Protein AF-A0A8H3J9H9-F1 (afdb_monomer)

Structure (mmCIF, N/CA/C/O backbone):
data_AF-A0A8H3J9H9-F1
#
_entry.id   AF-A0A8H3J9H9-F1
#
loop_
_atom_site.group_PDB
_atom_site.id
_atom_site.type_symbol
_atom_site.label_atom_id
_atom_site.label_alt_id
_atom_site.label_comp_id
_atom_site.label_asym_id
_atom_site.label_entity_id
_atom_site.label_seq_id
_atom_site.pdbx_PDB_ins_code
_atom_site.Cartn_x
_atom_site.Cartn_y
_atom_site.Cartn_z
_atom_site.occupancy
_atom_site.B_iso_or_equiv
_atom_site.auth_seq_id
_atom_site.auth_comp_id
_atom_site.auth_asym_id
_atom_site.auth_atom_id
_atom_site.pdbx_PDB_model_num
ATOM 1 N N . MET A 1 1 ? 45.305 40.192 -28.364 1.00 42.34 1 MET A N 1
ATOM 2 C CA . MET A 1 1 ? 44.132 39.591 -27.696 1.00 42.34 1 MET A CA 1
ATOM 3 C C . MET A 1 1 ? 42.963 40.552 -27.850 1.00 42.34 1 MET A C 1
ATOM 5 O O . MET A 1 1 ? 42.830 41.465 -27.052 1.00 42.34 1 MET A O 1
ATOM 9 N N . ALA A 1 2 ? 42.189 40.422 -28.924 1.00 35.03 2 ALA A N 1
ATOM 10 C CA . ALA A 1 2 ? 40.955 41.176 -29.116 1.00 35.03 2 ALA A CA 1
ATOM 11 C C . ALA A 1 2 ? 39.970 40.229 -29.798 1.00 35.03 2 ALA A C 1
ATOM 13 O O . ALA A 1 2 ? 40.126 39.889 -30.968 1.00 35.03 2 ALA A O 1
ATOM 14 N N . SER A 1 3 ? 39.040 39.721 -28.999 1.00 48.09 3 SER A N 1
ATOM 15 C CA . SER A 1 3 ? 37.947 38.851 -29.406 1.00 48.09 3 SER A CA 1
ATOM 16 C C . SER A 1 3 ? 37.107 39.565 -30.462 1.00 48.09 3 SER A C 1
ATOM 18 O O . SER A 1 3 ? 36.431 40.548 -30.162 1.00 48.09 3 SER A O 1
ATOM 20 N N . SER A 1 4 ? 37.182 39.109 -31.710 1.00 46.00 4 SER A N 1
ATOM 21 C CA . SER A 1 4 ? 36.340 39.611 -32.792 1.00 46.00 4 SER A CA 1
ATOM 22 C C . SER A 1 4 ? 34.943 39.021 -32.615 1.00 46.00 4 SER A C 1
ATOM 24 O O . SER A 1 4 ? 34.678 37.887 -33.006 1.00 46.00 4 SER A O 1
ATOM 26 N N . THR A 1 5 ? 34.053 39.779 -31.979 1.00 56.12 5 THR A N 1
ATOM 27 C CA . THR A 1 5 ? 32.605 39.556 -32.028 1.00 56.12 5 THR A CA 1
ATOM 28 C C . THR A 1 5 ? 32.154 39.763 -33.473 1.00 56.12 5 THR A C 1
ATOM 30 O O . THR A 1 5 ? 31.795 40.869 -33.870 1.00 56.12 5 THR A O 1
ATOM 33 N N . THR A 1 6 ? 32.228 38.719 -34.297 1.00 56.16 6 THR A N 1
ATOM 34 C CA . THR A 1 6 ? 31.593 38.731 -35.616 1.00 56.16 6 THR A CA 1
ATOM 35 C C . THR A 1 6 ? 30.090 38.691 -35.380 1.00 56.16 6 THR A C 1
ATOM 37 O O . THR A 1 6 ? 29.557 37.686 -34.914 1.00 56.16 6 THR A O 1
ATOM 40 N N . ALA A 1 7 ? 29.417 39.809 -35.654 1.00 56.03 7 ALA A N 1
ATOM 41 C CA . ALA A 1 7 ? 27.969 39.891 -35.753 1.00 56.03 7 ALA A CA 1
ATOM 42 C C . ALA A 1 7 ? 27.516 38.957 -36.882 1.00 56.03 7 ALA A C 1
ATOM 44 O O . ALA A 1 7 ? 27.490 39.336 -38.050 1.00 56.03 7 ALA A O 1
ATOM 45 N N . VAL A 1 8 ? 27.238 37.703 -36.530 1.00 60.84 8 VAL A N 1
ATOM 46 C CA . VAL A 1 8 ? 26.670 36.722 -37.449 1.00 60.84 8 VAL A CA 1
ATOM 47 C C . VAL A 1 8 ? 25.313 37.276 -37.870 1.00 60.84 8 VAL A C 1
ATOM 49 O O . VAL A 1 8 ? 24.428 37.466 -37.034 1.00 60.84 8 VAL A O 1
ATOM 52 N N . THR A 1 9 ? 25.160 37.613 -39.149 1.00 66.38 9 THR A N 1
ATOM 53 C CA . THR A 1 9 ? 23.869 38.006 -39.724 1.00 66.38 9 THR A CA 1
ATOM 54 C C . THR A 1 9 ? 22.853 36.899 -39.394 1.00 66.38 9 THR A C 1
ATOM 56 O O . THR A 1 9 ? 23.225 35.726 -39.493 1.00 66.38 9 THR A O 1
ATOM 59 N N . PRO A 1 10 ? 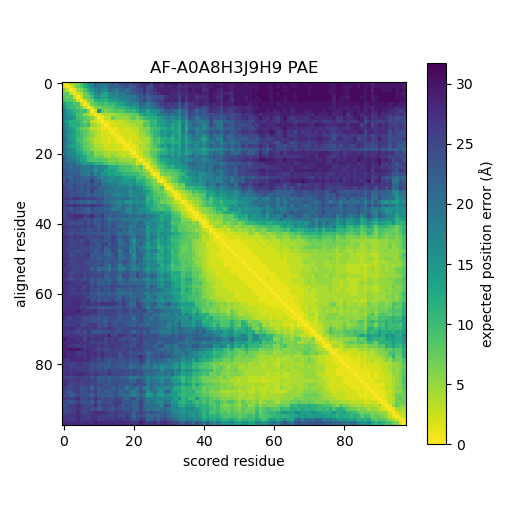21.601 37.203 -38.985 1.00 66.81 10 PRO A N 1
ATOM 60 C CA . PRO A 1 10 ? 20.645 36.176 -38.547 1.00 66.81 10 PRO A CA 1
ATOM 61 C C . PRO A 1 10 ? 20.476 35.050 -39.578 1.00 66.81 10 PRO A C 1
ATOM 63 O O . PRO A 1 10 ? 20.362 33.888 -39.201 1.00 66.81 10 PRO A O 1
ATOM 66 N N . GLU A 1 11 ? 20.588 35.385 -40.863 1.00 71.44 11 GLU A N 1
ATOM 67 C CA . GLU A 1 11 ? 20.562 34.454 -41.994 1.00 71.44 11 GLU A CA 1
ATOM 68 C C . GLU A 1 11 ? 21.700 33.410 -41.967 1.00 71.44 11 GLU A C 1
ATOM 70 O O . GLU A 1 11 ? 21.468 32.220 -42.169 1.00 71.44 11 GLU A O 1
ATOM 75 N N . GLN A 1 12 ? 22.932 33.814 -41.640 1.00 69.88 12 GLN A N 1
ATOM 76 C CA . GLN A 1 12 ? 24.096 32.916 -41.599 1.00 69.88 12 GLN A CA 1
ATOM 77 C C . GLN A 1 12 ? 24.045 31.970 -40.392 1.00 69.88 12 GLN A C 1
ATOM 79 O O . GLN A 1 12 ? 24.438 30.807 -40.490 1.00 69.88 12 GLN A O 1
ATOM 84 N N . ALA A 1 13 ? 23.519 32.450 -39.259 1.00 72.00 13 ALA A N 1
ATOM 85 C CA . ALA A 1 13 ? 23.285 31.617 -38.082 1.00 72.00 13 ALA A CA 1
ATOM 86 C C . ALA A 1 13 ? 22.201 30.559 -38.353 1.00 72.00 13 ALA A C 1
ATOM 88 O O . ALA A 1 13 ? 22.322 29.416 -37.910 1.00 72.00 13 ALA A O 1
ATOM 89 N N . GLN A 1 14 ? 21.169 30.921 -39.120 1.00 74.12 14 GLN A N 1
ATOM 90 C CA . GLN A 1 14 ? 20.087 30.017 -39.513 1.00 74.12 14 GLN A CA 1
ATOM 91 C C . GLN A 1 14 ? 20.571 28.946 -40.497 1.00 74.12 14 GLN A C 1
ATOM 93 O O . GLN A 1 14 ? 20.266 27.773 -40.297 1.00 74.12 14 GLN A O 1
ATOM 98 N N . ALA A 1 15 ? 21.384 29.311 -41.493 1.00 76.38 15 ALA A N 1
ATOM 99 C CA . ALA A 1 15 ? 21.961 28.360 -42.446 1.00 76.38 15 ALA A CA 1
ATOM 100 C C . ALA A 1 15 ? 22.896 27.333 -41.769 1.00 76.38 15 ALA A C 1
ATOM 102 O O . ALA A 1 15 ? 22.874 26.144 -42.099 1.00 76.38 15 ALA A O 1
ATOM 103 N N . ALA A 1 16 ? 23.675 27.761 -40.768 1.00 76.25 16 ALA A N 1
ATOM 104 C CA . ALA A 1 16 ? 24.502 26.856 -39.968 1.00 76.25 16 ALA A CA 1
ATOM 105 C C . ALA A 1 16 ? 23.653 25.910 -39.098 1.00 76.25 16 ALA A C 1
ATOM 107 O O . ALA A 1 16 ? 23.966 24.726 -38.994 1.00 76.25 16 ALA A O 1
ATOM 108 N N . LEU A 1 17 ? 22.551 26.404 -38.518 1.00 76.81 17 LEU A N 1
ATOM 109 C CA . LEU A 1 17 ? 21.603 25.581 -37.762 1.00 76.81 17 LEU A CA 1
ATOM 110 C C . LEU A 1 17 ? 20.923 24.534 -38.646 1.00 76.81 17 LEU A C 1
ATOM 112 O O . LEU A 1 17 ? 20.826 23.380 -38.243 1.00 76.81 17 LEU A O 1
ATOM 116 N N . GLN A 1 18 ? 20.498 24.920 -39.851 1.00 77.31 18 GLN A N 1
ATOM 117 C CA . GLN A 1 18 ? 19.911 24.005 -40.833 1.00 77.31 18 GLN A CA 1
ATOM 118 C C . GLN A 1 18 ? 20.910 22.923 -41.239 1.00 77.31 18 GLN A C 1
ATOM 120 O O . GLN A 1 18 ? 20.572 21.749 -41.198 1.00 77.31 18 GLN A O 1
ATOM 125 N N . THR A 1 19 ? 22.167 23.291 -41.495 1.00 76.12 19 THR A N 1
ATOM 126 C CA . THR A 1 19 ? 23.236 22.325 -41.808 1.00 76.12 19 THR A CA 1
ATOM 127 C C . THR A 1 19 ? 23.483 21.332 -40.665 1.00 76.12 19 THR A C 1
ATOM 129 O O . THR A 1 19 ? 23.759 20.160 -40.910 1.00 76.12 19 THR A O 1
ATOM 132 N N . LEU A 1 20 ? 23.371 21.771 -39.407 1.00 75.88 20 LEU A N 1
ATOM 133 C CA . LEU A 1 20 ? 23.494 20.887 -38.242 1.00 75.88 20 LEU A CA 1
ATOM 134 C C . LEU A 1 20 ? 22.262 19.991 -38.046 1.00 75.88 20 LEU A C 1
ATOM 136 O O . LEU A 1 20 ? 22.409 18.866 -37.576 1.00 75.88 20 LEU A O 1
ATOM 140 N N . LEU A 1 21 ? 21.067 20.475 -38.399 1.00 75.56 21 LEU A N 1
ATOM 141 C CA . LEU A 1 21 ? 19.810 19.724 -38.312 1.00 75.56 21 LEU A CA 1
ATOM 142 C C . LEU A 1 21 ? 19.652 18.698 -39.443 1.00 75.56 21 LEU A C 1
ATOM 144 O O . LEU A 1 21 ? 19.094 17.629 -39.218 1.00 75.56 21 LEU A O 1
ATOM 148 N N . GLU A 1 22 ? 20.138 19.029 -40.640 1.00 77.00 22 GLU A N 1
ATOM 149 C CA . GLU A 1 22 ? 20.179 18.145 -41.814 1.00 77.00 22 GLU A CA 1
ATOM 150 C C . GLU A 1 22 ? 21.405 17.218 -41.814 1.00 77.00 22 GLU A C 1
ATOM 152 O O . GLU A 1 22 ? 21.517 16.317 -42.648 1.00 77.00 22 GLU A O 1
ATOM 157 N N . GLY A 1 23 ? 22.327 17.420 -40.870 1.00 73.25 23 GLY A N 1
ATOM 158 C CA . GLY A 1 23 ? 23.475 16.553 -40.676 1.00 73.25 23 GLY A CA 1
ATOM 159 C C . GLY A 1 23 ? 23.040 15.131 -40.298 1.00 73.25 23 GLY A C 1
ATOM 160 O O . GLY A 1 23 ? 22.096 14.955 -39.523 1.00 73.25 23 GLY A O 1
ATOM 161 N N . PRO A 1 24 ? 23.718 14.088 -40.814 1.00 70.44 24 PRO A N 1
ATOM 162 C CA . PRO A 1 24 ? 23.413 12.713 -40.451 1.00 70.44 24 PRO A CA 1
ATOM 163 C C . PRO A 1 24 ? 23.531 12.538 -38.937 1.00 70.44 24 PRO A C 1
ATOM 165 O O . PRO A 1 24 ? 24.488 13.010 -38.317 1.00 70.44 24 PRO A O 1
ATOM 168 N N . ALA A 1 25 ? 22.556 11.843 -38.346 1.00 66.19 25 ALA A N 1
ATOM 169 C CA . ALA A 1 25 ? 22.632 11.450 -36.949 1.00 66.19 25 ALA A CA 1
ATOM 170 C C . ALA A 1 25 ? 23.986 10.767 -36.707 1.00 66.19 25 ALA A C 1
ATOM 172 O O . ALA A 1 25 ? 24.412 9.927 -37.502 1.00 66.19 25 ALA A O 1
ATOM 173 N N . MET A 1 26 ? 24.675 11.184 -35.641 1.00 62.56 26 MET A N 1
ATOM 174 C CA . MET A 1 26 ? 25.991 10.671 -35.264 1.00 62.56 26 MET A CA 1
ATOM 175 C C . MET A 1 26 ? 26.023 9.145 -35.401 1.00 62.56 26 MET A C 1
ATOM 177 O O . MET A 1 26 ? 25.101 8.469 -34.937 1.00 62.56 26 MET A O 1
ATOM 181 N N . SER A 1 27 ? 27.065 8.615 -36.055 1.00 60.62 27 SER A N 1
ATOM 182 C CA . SER A 1 27 ? 27.209 7.176 -36.274 1.00 60.62 27 SER A CA 1
ATOM 183 C C . SER A 1 27 ? 26.982 6.428 -34.960 1.00 60.62 27 SER A C 1
ATOM 185 O O . SER A 1 27 ? 27.609 6.784 -33.954 1.00 60.62 27 SER A O 1
ATOM 187 N N . PRO A 1 28 ? 26.085 5.427 -34.939 1.00 61.31 28 PRO A N 1
ATOM 188 C CA . PRO A 1 28 ? 25.766 4.709 -33.719 1.00 61.31 28 PRO A CA 1
ATOM 189 C C . PRO A 1 28 ? 27.056 4.140 -33.116 1.00 61.31 28 PRO A C 1
ATOM 191 O O . PRO A 1 28 ? 27.914 3.652 -33.862 1.00 61.31 28 PRO A O 1
ATOM 194 N N . PRO A 1 29 ? 27.232 4.231 -31.786 1.00 67.00 29 PRO A N 1
ATOM 195 C CA . PRO A 1 29 ? 28.445 3.773 -31.126 1.00 67.00 29 PRO A CA 1
ATOM 196 C C . PRO A 1 29 ? 28.731 2.323 -31.520 1.00 67.00 29 PRO A C 1
ATOM 198 O O . PRO A 1 29 ? 27.868 1.448 -31.404 1.00 67.00 29 PRO A O 1
ATOM 201 N N . ALA A 1 30 ? 29.940 2.086 -32.031 1.00 62.72 30 ALA A N 1
ATOM 202 C CA . ALA A 1 30 ? 30.329 0.799 -32.586 1.00 62.72 30 ALA A CA 1
ATOM 203 C C . ALA A 1 30 ? 30.119 -0.330 -31.560 1.00 62.72 30 ALA A C 1
ATOM 205 O O . ALA A 1 30 ? 30.576 -0.248 -30.421 1.00 62.72 30 ALA A O 1
ATOM 206 N N . GLY A 1 31 ? 29.421 -1.392 -31.971 1.00 64.19 31 GLY A N 1
ATOM 207 C CA . GLY A 1 31 ? 29.296 -2.635 -31.202 1.00 64.19 31 GLY A CA 1
ATOM 208 C C . GLY A 1 31 ? 28.158 -2.705 -30.175 1.00 64.19 31 GLY A C 1
ATOM 209 O O . GLY A 1 31 ? 28.007 -3.742 -29.533 1.00 64.19 31 GLY A O 1
ATOM 210 N N . ARG A 1 32 ? 27.324 -1.667 -30.017 1.00 59.25 32 ARG A N 1
ATOM 211 C CA . ARG A 1 32 ? 26.116 -1.736 -29.171 1.00 59.25 32 ARG A CA 1
ATOM 212 C C . ARG A 1 32 ? 24.888 -2.003 -30.034 1.00 59.25 32 ARG A C 1
ATOM 214 O O . ARG A 1 32 ? 24.344 -1.087 -30.637 1.00 59.25 32 ARG A O 1
ATOM 221 N N . ILE A 1 33 ? 24.449 -3.260 -30.073 1.00 70.56 33 ILE A N 1
ATOM 222 C CA . ILE A 1 33 ? 23.154 -3.645 -30.647 1.00 70.56 33 ILE A CA 1
ATOM 223 C C . ILE A 1 33 ? 22.072 -3.044 -29.733 1.00 70.56 33 ILE A C 1
ATOM 225 O O . ILE A 1 33 ? 22.055 -3.379 -28.544 1.00 70.56 33 ILE A O 1
ATOM 229 N N . PRO A 1 34 ? 21.209 -2.132 -30.215 1.00 65.31 34 PRO A N 1
ATOM 230 C CA . PRO A 1 34 ? 20.145 -1.580 -29.389 1.00 65.31 34 PRO A CA 1
ATOM 231 C C . PRO A 1 34 ? 19.197 -2.697 -28.939 1.00 65.31 34 PRO A C 1
ATOM 233 O O . PRO A 1 34 ? 18.580 -3.374 -29.761 1.00 65.31 34 PRO A O 1
ATOM 236 N N . ASN A 1 35 ? 19.098 -2.914 -27.628 1.00 68.31 35 ASN A N 1
ATOM 237 C CA . ASN A 1 35 ? 18.162 -3.875 -27.064 1.00 68.31 35 ASN A CA 1
ATOM 238 C C . ASN A 1 35 ? 16.792 -3.205 -26.888 1.00 68.31 35 ASN A C 1
ATOM 240 O O . ASN A 1 35 ? 16.536 -2.563 -25.872 1.00 68.31 35 ASN A O 1
ATOM 244 N N . PHE A 1 36 ? 15.936 -3.326 -27.904 1.00 67.31 36 PHE A N 1
ATOM 245 C CA . PHE A 1 36 ? 14.553 -2.829 -27.869 1.00 67.31 36 PHE A CA 1
ATOM 246 C C . PHE A 1 36 ? 13.563 -3.821 -27.249 1.00 67.31 36 PHE A C 1
ATOM 248 O O . PHE A 1 36 ? 12.415 -3.458 -27.018 1.00 67.31 36 PHE A O 1
ATOM 255 N N . HIS A 1 37 ? 13.984 -5.068 -27.025 1.00 72.88 37 HIS A N 1
ATOM 256 C CA . HIS A 1 37 ? 13.118 -6.110 -26.484 1.00 72.88 37 HIS A CA 1
ATOM 257 C C . HIS A 1 37 ? 13.104 -6.089 -24.951 1.00 72.88 37 HIS A C 1
ATOM 259 O O . HIS A 1 37 ? 12.054 -6.300 -24.357 1.00 72.88 37 HIS A O 1
ATOM 265 N N . ASP A 1 38 ? 14.251 -5.823 -24.317 1.00 65.06 38 ASP A N 1
ATOM 266 C CA . ASP A 1 38 ? 14.370 -5.790 -22.854 1.00 65.06 38 ASP A CA 1
ATOM 267 C C . ASP A 1 38 ? 15.421 -4.753 -22.412 1.00 65.06 38 ASP A C 1
ATOM 269 O O . ASP A 1 38 ? 16.581 -5.089 -22.136 1.00 65.06 38 ASP A O 1
ATOM 273 N N . PRO A 1 39 ? 15.091 -3.450 -22.465 1.00 72.00 39 PRO A N 1
ATOM 274 C CA . PRO A 1 39 ? 16.019 -2.423 -22.025 1.00 72.00 39 PRO A CA 1
ATOM 275 C C . PRO A 1 39 ? 16.320 -2.629 -20.532 1.00 72.00 39 PRO A C 1
ATOM 277 O O . PRO A 1 39 ? 15.391 -2.856 -19.761 1.00 72.00 39 PRO A O 1
ATOM 280 N N . PRO A 1 40 ? 17.588 -2.521 -20.095 1.00 71.38 40 PRO A N 1
ATOM 281 C CA . PRO A 1 40 ? 17.942 -2.665 -18.688 1.00 71.38 40 PRO A CA 1
ATOM 282 C C . PRO A 1 40 ? 17.150 -1.654 -17.853 1.00 71.38 40 PRO A C 1
ATOM 284 O O . PRO A 1 40 ? 17.387 -0.446 -17.925 1.00 71.38 40 PRO A O 1
ATOM 287 N N . ASN A 1 41 ? 16.183 -2.163 -17.097 1.00 72.00 41 ASN A N 1
ATOM 288 C CA . ASN A 1 41 ? 15.266 -1.383 -16.286 1.00 72.00 41 ASN A CA 1
ATOM 289 C C . ASN A 1 41 ? 15.597 -1.550 -14.795 1.00 72.00 41 ASN A C 1
ATOM 291 O O . ASN A 1 41 ? 16.383 -2.408 -14.390 1.00 72.00 41 ASN A O 1
ATOM 295 N N . LEU A 1 42 ? 15.019 -0.686 -13.965 1.00 80.12 42 LEU A N 1
ATOM 296 C CA . LEU A 1 42 ? 15.154 -0.766 -12.513 1.00 80.12 42 LEU A CA 1
ATOM 297 C C . LEU A 1 42 ? 13.97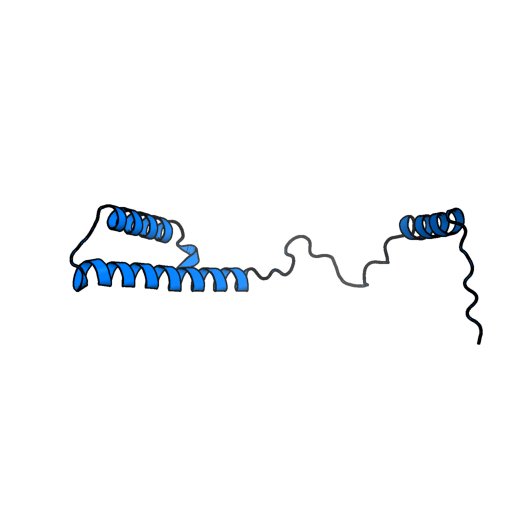3 -1.520 -11.885 1.00 80.12 42 LEU A C 1
ATOM 299 O O . LEU A 1 42 ? 13.635 -1.254 -10.732 1.00 80.12 42 LEU A O 1
ATOM 303 N N . ASP A 1 43 ? 13.345 -2.456 -12.601 1.00 79.88 43 ASP A N 1
ATOM 304 C CA . ASP A 1 43 ? 12.109 -3.104 -12.142 1.00 79.88 43 ASP A CA 1
ATOM 305 C C . ASP A 1 43 ? 12.298 -3.805 -10.798 1.00 79.88 43 ASP A C 1
ATOM 307 O O . ASP A 1 43 ? 11.435 -3.717 -9.927 1.00 79.88 43 ASP A O 1
ATOM 311 N N . ALA A 1 44 ? 13.469 -4.410 -10.572 1.00 79.19 44 ALA A N 1
ATOM 312 C CA . ALA A 1 44 ? 13.807 -5.019 -9.287 1.00 79.19 44 ALA A CA 1
ATOM 313 C C . ALA A 1 44 ? 13.828 -3.995 -8.134 1.00 79.19 44 ALA A C 1
ATOM 315 O O . ALA A 1 44 ? 13.334 -4.273 -7.040 1.00 79.19 44 ALA A O 1
ATOM 316 N N . PHE A 1 45 ? 14.362 -2.793 -8.371 1.00 84.62 45 PHE A N 1
ATOM 317 C CA . PHE A 1 45 ? 14.373 -1.722 -7.370 1.00 84.62 45 PHE A CA 1
ATOM 318 C C . PHE A 1 45 ? 12.975 -1.147 -7.146 1.00 84.62 45 PHE A C 1
ATOM 320 O O . PHE A 1 45 ? 12.594 -0.904 -6.002 1.00 84.62 45 PHE A O 1
ATOM 327 N N . VAL A 1 46 ? 12.194 -0.973 -8.213 1.00 85.88 46 VAL A N 1
ATOM 328 C CA . VAL A 1 46 ? 10.806 -0.500 -8.126 1.00 85.88 46 VAL A CA 1
ATOM 329 C C . VAL A 1 46 ? 9.961 -1.477 -7.310 1.00 85.88 46 VAL A C 1
ATOM 331 O O . VAL A 1 46 ? 9.266 -1.056 -6.383 1.00 85.88 46 VAL A O 1
ATOM 334 N N . ALA A 1 47 ? 10.071 -2.777 -7.590 1.00 84.31 47 ALA A N 1
ATOM 335 C CA . ALA A 1 47 ? 9.373 -3.819 -6.845 1.00 84.31 47 ALA A CA 1
ATOM 336 C C . ALA A 1 47 ? 9.735 -3.788 -5.351 1.00 84.31 47 ALA A C 1
ATOM 338 O O . ALA A 1 47 ? 8.842 -3.797 -4.500 1.00 84.31 47 ALA A O 1
ATOM 339 N N . LEU A 1 48 ? 11.026 -3.661 -5.022 1.00 87.38 48 LEU A N 1
ATOM 340 C CA . LEU A 1 48 ? 11.492 -3.574 -3.637 1.00 87.38 48 LEU A CA 1
ATOM 341 C C . LEU A 1 48 ? 10.936 -2.340 -2.912 1.00 87.38 48 LEU A C 1
ATOM 343 O O . LEU A 1 48 ? 10.450 -2.444 -1.784 1.00 87.38 48 LEU A O 1
ATOM 347 N N . THR A 1 49 ? 10.986 -1.167 -3.544 1.00 90.50 49 THR A N 1
ATOM 348 C CA . THR A 1 49 ? 10.466 0.070 -2.949 1.00 90.50 49 THR A CA 1
ATOM 349 C C . THR A 1 49 ? 8.964 -0.023 -2.691 1.00 90.50 49 THR A C 1
ATOM 351 O O . THR A 1 49 ? 8.509 0.370 -1.614 1.00 90.50 49 THR A O 1
ATOM 354 N N . ILE A 1 50 ? 8.198 -0.578 -3.634 1.00 88.94 50 ILE A N 1
ATOM 355 C CA . ILE A 1 50 ? 6.756 -0.791 -3.464 1.00 88.94 50 ILE A CA 1
ATOM 356 C C . ILE A 1 50 ? 6.499 -1.751 -2.298 1.00 88.94 50 ILE A C 1
ATOM 358 O O . ILE A 1 50 ? 5.692 -1.430 -1.425 1.00 88.94 50 ILE A O 1
ATOM 362 N N . ALA A 1 51 ? 7.214 -2.877 -2.233 1.00 87.69 51 ALA A N 1
ATOM 363 C CA . ALA A 1 51 ? 7.067 -3.854 -1.157 1.00 87.69 51 ALA A CA 1
ATOM 364 C C . ALA A 1 51 ? 7.324 -3.235 0.228 1.00 87.69 51 ALA A C 1
ATOM 366 O O . ALA A 1 51 ? 6.531 -3.425 1.152 1.00 87.69 51 ALA A O 1
ATOM 367 N N . LEU A 1 52 ? 8.375 -2.418 0.368 1.00 91.50 52 LEU A N 1
ATOM 368 C CA . LEU A 1 52 ? 8.660 -1.699 1.615 1.00 91.50 52 LEU A CA 1
ATOM 369 C C . LEU A 1 52 ? 7.543 -0.719 1.982 1.00 91.50 52 LEU A C 1
ATOM 371 O O . LEU A 1 52 ? 7.095 -0.686 3.129 1.00 91.50 52 LEU A O 1
ATOM 375 N N . CYS A 1 53 ? 7.064 0.063 1.014 1.00 91.75 53 CYS A N 1
ATOM 376 C CA . CYS A 1 53 ? 5.992 1.030 1.241 1.00 91.75 53 CYS A CA 1
ATOM 377 C C . CYS A 1 53 ? 4.705 0.336 1.719 1.00 91.75 53 CYS A C 1
ATOM 379 O O . CYS A 1 53 ? 4.057 0.779 2.670 1.00 91.75 53 CYS A O 1
ATOM 381 N N . VAL A 1 54 ? 4.379 -0.807 1.112 1.00 89.56 54 VAL A N 1
ATOM 382 C CA . VAL A 1 54 ? 3.239 -1.652 1.484 1.00 89.56 54 VAL A CA 1
ATOM 383 C C . VAL A 1 54 ? 3.415 -2.256 2.877 1.00 89.56 54 VAL A C 1
ATOM 385 O O . VAL A 1 54 ? 2.454 -2.284 3.652 1.00 89.56 54 VAL A O 1
ATOM 388 N N . ALA A 1 55 ? 4.622 -2.704 3.229 1.00 90.19 55 ALA A N 1
ATOM 389 C CA . ALA A 1 55 ? 4.917 -3.236 4.557 1.00 90.19 55 ALA A CA 1
ATOM 390 C C . ALA A 1 55 ? 4.703 -2.171 5.645 1.00 90.19 55 ALA A C 1
ATOM 392 O O . ALA A 1 55 ? 3.990 -2.418 6.622 1.00 90.19 55 ALA A O 1
ATOM 393 N N . PHE A 1 56 ? 5.230 -0.959 5.444 1.00 94.00 56 PHE A N 1
ATOM 394 C CA . PHE A 1 56 ? 5.013 0.157 6.369 1.00 94.00 56 PHE A CA 1
ATOM 395 C C . PHE A 1 56 ? 3.543 0.586 6.436 1.00 94.00 56 PHE A C 1
ATOM 397 O O . PHE A 1 56 ? 3.025 0.818 7.529 1.00 94.00 56 PHE A O 1
ATOM 404 N N . GLY A 1 57 ? 2.846 0.635 5.296 1.00 90.56 57 GLY A N 1
ATOM 405 C CA . GLY A 1 57 ? 1.411 0.923 5.253 1.00 90.56 57 GLY A CA 1
ATOM 406 C C . GLY A 1 57 ? 0.591 -0.105 6.035 1.00 90.56 57 GLY A C 1
ATOM 407 O O . GLY A 1 57 ? -0.261 0.259 6.845 1.00 90.56 57 GLY A O 1
ATOM 408 N N . THR A 1 58 ? 0.904 -1.391 5.874 1.00 88.94 58 THR A N 1
ATOM 409 C CA . THR A 1 58 ? 0.227 -2.479 6.592 1.00 88.94 58 THR A CA 1
ATOM 410 C C . THR A 1 58 ? 0.483 -2.390 8.094 1.00 88.94 58 THR A C 1
ATOM 412 O O . THR A 1 58 ? -0.458 -2.499 8.881 1.00 88.94 58 THR A O 1
ATOM 415 N N . LEU A 1 59 ? 1.724 -2.108 8.504 1.00 91.75 59 LEU A N 1
ATOM 416 C CA . LEU A 1 59 ? 2.064 -1.888 9.909 1.00 91.75 59 LEU A CA 1
ATOM 417 C C . LEU A 1 59 ? 1.281 -0.709 10.505 1.00 91.75 59 LEU A C 1
ATOM 419 O O . LEU A 1 59 ? 0.744 -0.820 11.607 1.00 91.75 59 LEU A O 1
ATOM 423 N N . ALA A 1 60 ? 1.163 0.398 9.769 1.00 90.56 60 ALA A N 1
ATOM 424 C CA . ALA A 1 60 ? 0.402 1.565 10.205 1.00 90.56 60 ALA A CA 1
ATOM 425 C C . ALA A 1 60 ? -1.095 1.252 10.379 1.00 90.56 60 ALA A C 1
ATOM 427 O O . ALA A 1 60 ? -1.699 1.669 11.371 1.00 90.56 60 ALA A O 1
ATOM 428 N N . VAL A 1 61 ? -1.691 0.482 9.461 1.00 87.75 61 VAL A N 1
ATOM 429 C CA . VAL A 1 61 ? -3.092 0.036 9.563 1.00 87.75 61 VAL A CA 1
ATOM 430 C C . VAL A 1 61 ? -3.292 -0.862 10.786 1.00 87.75 61 VAL A C 1
ATOM 432 O O . VAL A 1 61 ? -4.232 -0.644 11.553 1.00 87.75 61 VAL A O 1
ATOM 435 N N . VAL A 1 62 ? -2.391 -1.820 11.022 1.00 88.50 62 VAL A N 1
ATOM 436 C CA . VAL A 1 62 ? -2.448 -2.702 12.201 1.00 88.50 62 VAL A CA 1
ATOM 437 C C . VAL A 1 62 ? -2.325 -1.896 13.491 1.00 88.50 62 VAL A C 1
ATOM 439 O O . VAL A 1 62 ? -3.118 -2.091 14.411 1.00 88.50 62 VAL A O 1
ATOM 442 N N . LEU A 1 63 ? -1.386 -0.951 13.556 1.00 89.06 63 LEU A N 1
ATOM 443 C CA . LEU A 1 63 ? -1.189 -0.105 14.733 1.00 89.06 63 LEU A CA 1
ATOM 444 C C . LEU A 1 63 ? -2.407 0.791 15.004 1.00 89.06 63 LEU A C 1
ATOM 446 O O . LEU A 1 63 ? -2.828 0.950 16.155 1.00 89.06 63 LEU A O 1
ATOM 450 N N . ARG A 1 64 ? -3.017 1.342 13.948 1.00 85.75 64 ARG A N 1
ATOM 451 C CA . ARG A 1 64 ? -4.268 2.103 14.053 1.00 85.75 64 ARG A CA 1
ATOM 452 C C . ARG A 1 64 ? -5.394 1.233 14.604 1.00 85.75 64 ARG A C 1
ATOM 454 O O . ARG A 1 64 ? -6.104 1.670 15.511 1.00 85.75 64 ARG A O 1
ATOM 461 N N . MET A 1 65 ? -5.523 0.006 14.103 1.00 85.38 65 MET A N 1
ATOM 462 C CA . MET A 1 65 ? -6.538 -0.936 14.567 1.00 85.38 65 MET A CA 1
ATOM 463 C C . MET A 1 65 ? -6.300 -1.330 16.027 1.00 85.38 65 MET A C 1
ATOM 465 O O . MET A 1 65 ? -7.227 -1.283 16.829 1.00 85.38 65 MET A O 1
ATOM 469 N N . TYR A 1 66 ? -5.053 -1.610 16.410 1.00 85.69 66 TYR A N 1
ATOM 470 C CA . TYR A 1 66 ? -4.682 -1.893 17.796 1.00 85.69 66 TYR A CA 1
ATOM 471 C C . TYR A 1 66 ? -5.077 -0.745 18.733 1.00 85.69 66 TYR A C 1
ATOM 473 O O . TYR A 1 66 ? -5.720 -0.961 19.759 1.00 85.69 66 TYR A O 1
ATOM 481 N N . THR A 1 67 ? -4.771 0.489 18.335 1.00 86.44 67 THR A N 1
ATOM 482 C CA . THR A 1 67 ? -5.093 1.687 19.116 1.00 86.44 67 THR A CA 1
ATOM 483 C C . THR A 1 67 ? -6.603 1.850 19.286 1.00 86.44 67 THR A C 1
ATOM 485 O O . THR A 1 67 ? -7.094 2.024 20.400 1.00 86.44 67 THR A O 1
ATOM 488 N N . LYS A 1 68 ? -7.377 1.753 18.203 1.00 82.81 68 LYS A N 1
ATOM 489 C CA .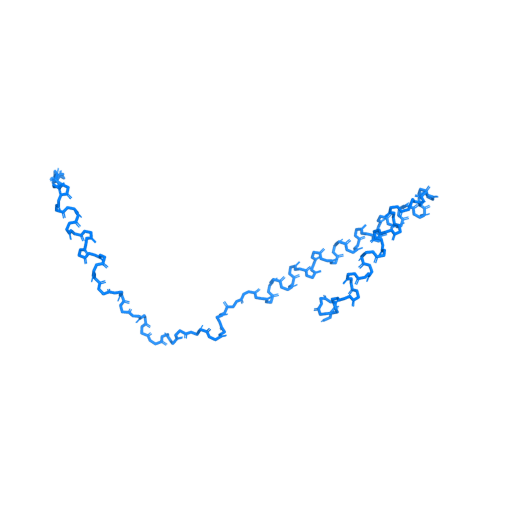 LYS A 1 68 ? -8.831 1.942 18.279 1.00 82.81 68 LYS A CA 1
ATOM 490 C C . LYS A 1 68 ? -9.559 0.805 18.998 1.00 82.81 68 LYS A C 1
ATOM 492 O O . LYS A 1 68 ? -10.496 1.078 19.746 1.00 82.81 68 LYS A O 1
ATOM 497 N N . VAL A 1 69 ? -9.116 -0.439 18.822 1.00 84.50 69 VAL A N 1
ATOM 498 C CA . VAL A 1 69 ? -9.736 -1.621 19.443 1.00 84.50 69 VAL A CA 1
ATOM 499 C C . VAL A 1 69 ? -9.395 -1.713 20.930 1.00 84.50 69 VAL A C 1
ATOM 501 O O . VAL A 1 69 ? -10.300 -1.863 21.747 1.00 84.50 69 VAL A O 1
ATOM 504 N N . PHE A 1 70 ? -8.113 -1.613 21.293 1.00 81.44 70 PHE A N 1
ATOM 505 C CA . PHE A 1 70 ? -7.663 -1.878 22.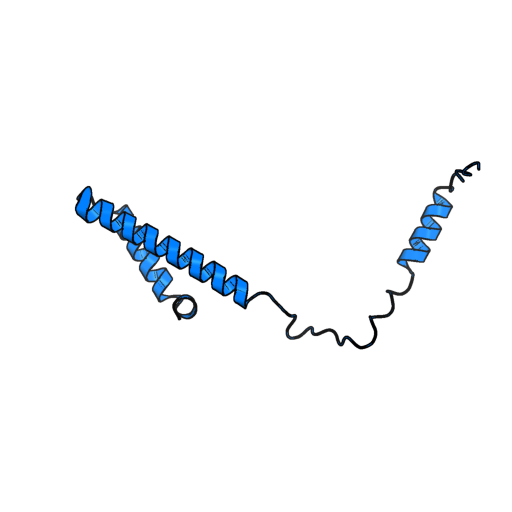664 1.00 81.44 70 PHE A CA 1
ATOM 506 C C . PHE A 1 70 ? -7.587 -0.624 23.533 1.00 81.44 70 PHE A C 1
ATOM 508 O O . PHE A 1 70 ? -7.948 -0.692 24.706 1.00 81.44 70 PHE A O 1
ATOM 515 N N . ILE A 1 71 ? -7.143 0.512 22.982 1.00 84.88 71 ILE A N 1
ATOM 516 C CA . ILE A 1 71 ? -6.924 1.737 23.769 1.00 84.88 71 ILE A CA 1
ATOM 517 C C . ILE A 1 71 ? -8.213 2.554 23.846 1.00 84.88 71 ILE A C 1
ATOM 519 O O . ILE A 1 71 ? -8.684 2.863 24.937 1.00 84.88 71 ILE A O 1
ATOM 523 N N . LEU A 1 72 ? -8.806 2.883 22.696 1.00 83.81 72 LEU A N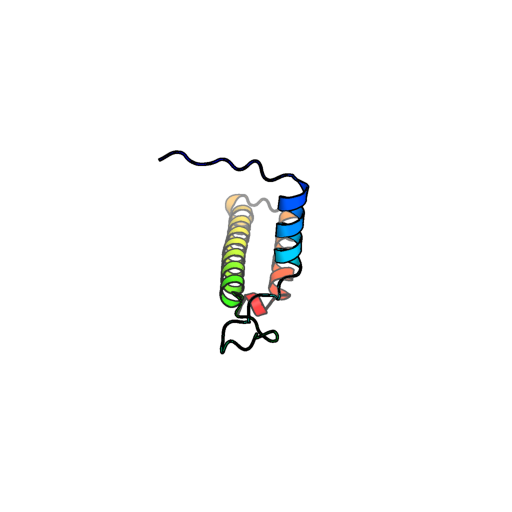 1
ATOM 524 C CA . LEU A 1 72 ? -9.990 3.747 22.644 1.00 83.81 72 LEU A CA 1
ATOM 525 C C . LEU A 1 72 ? -11.307 2.977 22.822 1.00 83.81 72 LEU A C 1
ATOM 527 O O . LEU A 1 72 ? -12.296 3.573 23.238 1.00 83.81 72 LEU A O 1
ATOM 531 N N . ARG A 1 73 ? -11.337 1.674 22.492 1.00 78.19 73 ARG A N 1
ATOM 532 C CA . ARG A 1 73 ? -12.544 0.815 22.462 1.00 78.19 73 ARG A CA 1
ATOM 533 C C . ARG A 1 73 ? -13.723 1.451 21.707 1.00 78.19 73 ARG A C 1
ATOM 535 O O . ARG A 1 73 ? -14.881 1.142 21.972 1.00 78.19 73 ARG A O 1
ATOM 542 N N . ALA A 1 74 ? -13.417 2.323 20.749 1.00 77.38 74 ALA A N 1
ATOM 543 C CA . ALA A 1 74 ? -14.370 3.083 19.954 1.00 77.38 74 ALA A CA 1
ATOM 544 C C . ALA A 1 74 ? -14.130 2.759 18.478 1.00 77.38 74 ALA A C 1
ATOM 546 O O . ALA A 1 74 ? -13.340 3.409 17.792 1.00 77.38 74 ALA A O 1
ATOM 547 N N . LEU A 1 75 ? -14.784 1.694 18.016 1.00 77.38 75 LEU A N 1
ATOM 548 C CA . LEU A 1 75 ? -14.793 1.291 16.614 1.00 77.38 75 LEU A CA 1
ATOM 549 C C . LEU A 1 75 ? -15.937 2.001 15.902 1.00 77.38 75 LEU A C 1
ATOM 551 O O . LEU A 1 75 ? -17.098 1.845 16.283 1.00 77.38 75 LEU A O 1
ATOM 555 N N . ALA A 1 76 ? -15.609 2.751 14.857 1.00 82.81 76 ALA A N 1
ATOM 556 C CA . ALA A 1 76 ? -16.597 3.352 13.979 1.00 82.81 76 ALA A CA 1
ATOM 557 C C . ALA A 1 76 ? -16.704 2.550 12.674 1.00 82.81 76 ALA A C 1
ATOM 559 O O . ALA A 1 76 ? -15.813 1.777 12.317 1.00 8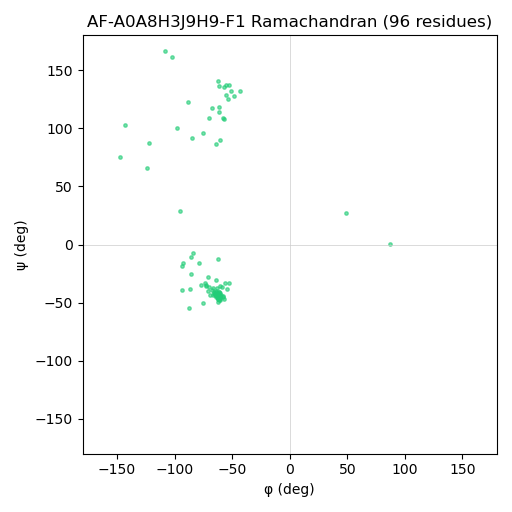2.81 76 ALA A O 1
ATOM 560 N N . TRP A 1 77 ? -17.804 2.739 11.939 1.00 81.25 77 TRP A N 1
ATOM 561 C CA . TRP A 1 77 ? -18.032 2.062 10.655 1.00 81.25 77 TRP A CA 1
ATOM 562 C C . TRP A 1 77 ? -16.905 2.308 9.640 1.00 81.25 77 TRP A C 1
ATOM 564 O O . TRP A 1 77 ? -16.547 1.417 8.873 1.00 81.25 77 TRP A O 1
ATOM 574 N N . GLU A 1 78 ? -16.297 3.491 9.693 1.00 83.31 78 GLU A N 1
ATOM 575 C CA . GLU A 1 78 ? -15.122 3.880 8.906 1.00 83.31 78 GLU A CA 1
ATOM 576 C C . GLU A 1 78 ? -13.928 2.918 9.059 1.00 83.31 78 GLU A C 1
ATOM 578 O O . GLU A 1 78 ? -13.266 2.604 8.068 1.00 83.31 78 GLU A O 1
ATOM 583 N N . ASP A 1 79 ? -13.673 2.387 10.260 1.00 83.81 79 ASP A N 1
ATOM 584 C CA . ASP A 1 79 ? -12.526 1.504 10.502 1.00 83.81 79 ASP A CA 1
ATOM 585 C C . ASP A 1 79 ? -12.733 0.124 9.865 1.00 83.81 79 ASP A C 1
ATOM 587 O O . ASP A 1 79 ? -11.797 -0.459 9.316 1.00 83.81 79 ASP A O 1
ATOM 591 N N . TYR A 1 80 ? -13.973 -0.375 9.854 1.00 83.56 80 TYR A N 1
ATOM 592 C CA . TYR A 1 80 ? -14.313 -1.633 9.185 1.00 83.56 80 TYR A CA 1
ATOM 593 C C . TYR A 1 80 ? -14.135 -1.534 7.670 1.00 83.56 80 TYR A C 1
ATOM 595 O O . TYR A 1 80 ? -13.589 -2.450 7.056 1.00 83.56 80 TYR A O 1
ATOM 603 N N . VAL A 1 81 ? -14.551 -0.418 7.063 1.00 89.88 81 VAL A N 1
ATOM 604 C CA . VAL A 1 81 ? -14.406 -0.204 5.615 1.00 89.88 81 VAL A CA 1
ATOM 605 C C . VAL A 1 81 ? -12.929 -0.135 5.222 1.00 89.88 81 VAL A C 1
ATOM 607 O O . VAL A 1 81 ? -12.536 -0.767 4.240 1.00 89.88 81 VAL A O 1
ATOM 610 N N . ILE A 1 82 ? -12.098 0.557 6.011 1.00 87.25 82 ILE A N 1
ATOM 611 C CA . ILE A 1 82 ? -10.644 0.619 5.794 1.00 87.25 82 ILE A CA 1
ATOM 612 C C . ILE A 1 82 ? -10.009 -0.771 5.860 1.00 87.25 82 ILE A C 1
ATOM 614 O O . ILE A 1 82 ? -9.242 -1.133 4.967 1.00 87.25 82 ILE A O 1
ATOM 618 N N . VAL A 1 83 ? -10.340 -1.570 6.878 1.00 87.44 83 VAL A N 1
ATOM 619 C CA . VAL A 1 83 ? -9.751 -2.907 7.031 1.00 87.44 83 VAL A CA 1
ATOM 620 C C . VAL A 1 83 ? -10.202 -3.837 5.909 1.00 87.44 83 VAL A C 1
ATOM 622 O O . VAL A 1 83 ? -9.370 -4.530 5.324 1.00 87.44 83 VAL A O 1
ATOM 625 N N . LEU A 1 84 ? -11.485 -3.819 5.542 1.00 90.44 84 LEU A N 1
ATOM 626 C CA . LEU A 1 84 ? -11.995 -4.617 4.425 1.00 90.44 84 LEU A CA 1
ATOM 627 C C . LEU A 1 84 ? -11.333 -4.231 3.097 1.00 90.44 84 LEU A C 1
ATOM 629 O O . LEU A 1 84 ? -10.954 -5.113 2.323 1.00 90.44 84 LEU A O 1
ATOM 633 N N . ALA A 1 85 ? -11.156 -2.932 2.842 1.00 89.12 85 ALA A N 1
ATOM 634 C CA . ALA A 1 85 ? -10.465 -2.446 1.653 1.00 89.12 85 ALA A CA 1
ATOM 635 C C . ALA A 1 85 ? -9.003 -2.916 1.619 1.00 89.12 85 ALA A C 1
ATOM 637 O O . ALA A 1 85 ? -8.553 -3.431 0.592 1.00 89.12 85 ALA A O 1
ATOM 638 N N . TRP A 1 86 ? -8.289 -2.812 2.744 1.00 89.62 86 TRP A N 1
ATOM 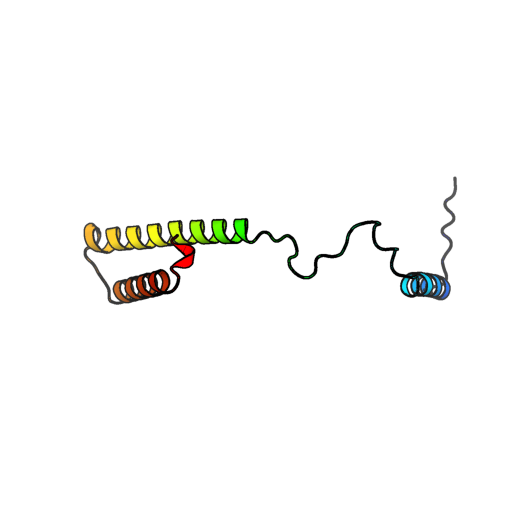639 C CA . TRP A 1 86 ? -6.889 -3.230 2.845 1.00 89.62 86 TRP A CA 1
ATOM 640 C C . TRP A 1 86 ? -6.721 -4.740 2.644 1.00 89.62 86 TRP A C 1
ATOM 642 O O . TRP A 1 86 ? -5.882 -5.175 1.857 1.00 89.62 86 TRP A O 1
ATOM 652 N N . VAL A 1 87 ? -7.573 -5.549 3.283 1.00 88.81 87 VAL A N 1
ATOM 653 C CA . VAL A 1 87 ? -7.564 -7.015 3.146 1.00 88.81 87 VAL A CA 1
ATOM 654 C C . VAL A 1 87 ? -7.891 -7.436 1.714 1.00 88.81 87 VAL A C 1
ATOM 656 O O . VAL A 1 87 ? -7.216 -8.307 1.160 1.00 88.81 87 VAL A O 1
ATOM 659 N N . LYS A 1 88 ? -8.891 -6.811 1.080 1.00 91.62 88 LYS A N 1
ATOM 660 C CA . LYS A 1 88 ? -9.224 -7.084 -0.325 1.00 91.62 88 LYS A CA 1
ATOM 661 C C . LYS A 1 88 ? -8.041 -6.764 -1.241 1.00 91.62 88 LYS A C 1
ATOM 663 O O . LYS A 1 88 ? -7.723 -7.572 -2.111 1.00 91.62 88 LYS A O 1
ATOM 668 N N . TRP A 1 89 ? -7.407 -5.607 -1.052 1.00 88.12 89 TRP A N 1
ATOM 669 C CA . TRP A 1 89 ? -6.257 -5.188 -1.852 1.00 88.12 89 TRP A CA 1
ATOM 670 C C . TRP A 1 89 ? -5.076 -6.154 -1.695 1.00 88.12 89 TRP A C 1
ATOM 672 O O . TRP A 1 89 ? -4.541 -6.620 -2.704 1.00 88.12 89 TRP A O 1
ATOM 682 N N . ALA A 1 90 ? -4.736 -6.525 -0.457 1.00 86.12 90 ALA A N 1
ATOM 683 C CA . ALA A 1 90 ? -3.647 -7.455 -0.170 1.00 86.12 90 ALA A CA 1
ATOM 684 C C . ALA A 1 90 ? -3.896 -8.834 -0.802 1.00 86.12 90 ALA A C 1
ATOM 686 O O . ALA A 1 90 ? -2.998 -9.424 -1.395 1.00 86.12 90 ALA A O 1
ATOM 687 N N . ARG A 1 91 ? -5.140 -9.330 -0.753 1.00 84.88 91 ARG A N 1
ATOM 688 C CA . ARG A 1 91 ? -5.502 -10.628 -1.341 1.00 84.88 91 ARG A CA 1
ATOM 689 C C . ARG A 1 91 ? -5.512 -10.626 -2.872 1.00 84.88 91 ARG A C 1
ATOM 691 O O . ARG A 1 91 ? -5.308 -11.674 -3.475 1.00 84.88 91 ARG A O 1
ATOM 698 N N . ALA A 1 92 ? -5.775 -9.480 -3.497 1.00 86.38 92 ALA A N 1
ATOM 699 C CA . ALA A 1 92 ? -5.784 -9.341 -4.951 1.00 86.38 92 ALA A CA 1
ATOM 700 C C . ALA A 1 92 ? -4.375 -9.236 -5.564 1.00 86.38 92 ALA A C 1
ATOM 702 O O . ALA A 1 92 ? -4.236 -9.427 -6.770 1.00 86.38 92 ALA A O 1
ATOM 703 N N . ASN A 1 93 ? -3.342 -8.952 -4.760 1.00 82.69 93 ASN A N 1
ATOM 704 C CA . ASN A 1 93 ? -1.972 -8.733 -5.232 1.00 82.69 93 ASN A CA 1
ATOM 705 C C . ASN A 1 93 ? -0.967 -9.680 -4.549 1.00 82.69 93 ASN A C 1
ATOM 707 O O . ASN A 1 93 ? -0.100 -9.218 -3.805 1.00 82.69 93 ASN A O 1
ATOM 711 N N . PRO A 1 94 ? -1.056 -11.004 -4.788 1.00 71.62 94 PRO A N 1
ATOM 712 C CA . PRO A 1 94 ? -0.174 -11.978 -4.143 1.00 71.62 94 PRO A CA 1
ATOM 713 C C . PRO A 1 94 ? 1.303 -11.807 -4.534 1.00 71.62 94 PRO A C 1
ATOM 715 O O . PRO A 1 94 ? 2.166 -12.023 -3.694 1.00 71.62 94 PRO A O 1
ATOM 718 N N . GLN A 1 95 ? 1.590 -11.335 -5.752 1.00 69.81 95 GLN A N 1
ATOM 719 C CA . GLN A 1 95 ? 2.944 -11.068 -6.268 1.00 69.81 95 GLN A CA 1
ATOM 720 C C . GLN A 1 95 ? 3.755 -9.994 -5.514 1.00 69.81 95 GLN A C 1
ATOM 722 O O . GLN A 1 95 ? 4.944 -9.847 -5.761 1.00 69.81 95 GLN A O 1
ATOM 727 N N . ILE A 1 96 ? 3.131 -9.205 -4.631 1.00 67.12 96 ILE A N 1
ATOM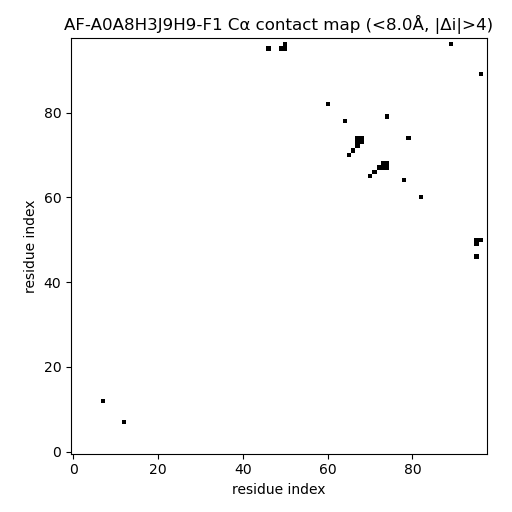 728 C CA . ILE A 1 96 ? 3.839 -8.224 -3.783 1.00 67.12 96 ILE A CA 1
ATOM 729 C C . ILE A 1 96 ? 4.185 -8.840 -2.419 1.00 67.12 96 ILE A C 1
ATOM 731 O O . ILE A 1 96 ? 5.038 -8.323 -1.700 1.00 67.12 96 ILE A O 1
ATOM 735 N N . LEU A 1 97 ? 3.508 -9.931 -2.047 1.00 62.12 97 LEU A N 1
ATOM 736 C CA . LEU A 1 97 ? 3.658 -10.551 -0.738 1.00 62.12 97 LEU A CA 1
ATOM 737 C C . LEU A 1 97 ? 4.712 -11.670 -0.713 1.00 62.12 97 LEU A C 1
ATOM 739 O O . LEU A 1 97 ? 5.132 -12.014 0.389 1.00 62.12 97 LEU A O 1
ATOM 743 N N . PHE A 1 98 ? 5.144 -12.205 -1.866 1.00 48.44 98 PHE A N 1
ATOM 744 C CA . PHE A 1 98 ? 6.160 -13.264 -1.989 1.00 48.44 98 PHE A CA 1
ATOM 745 C C . PHE A 1 98 ? 6.884 -13.211 -3.335 1.00 48.44 98 PHE A C 1
ATOM 747 O O . PHE A 1 98 ? 6.177 -13.087 -4.362 1.00 48.44 98 PHE A O 1
#

Mean predicted aligned error: 15.44 Å

Radius of gyration: 30.2 Å; C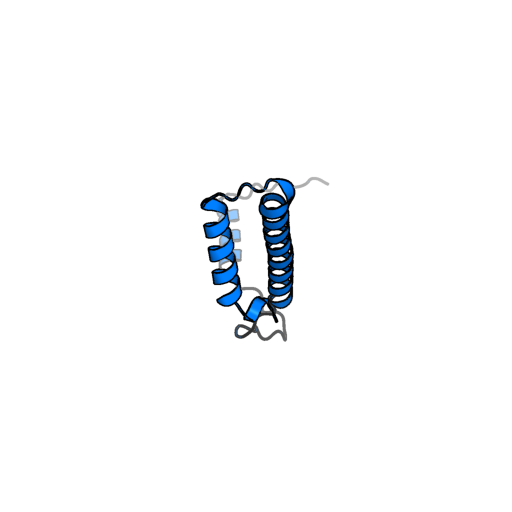α contacts (8 Å, |Δi|>4): 16; chains: 1; bounding box: 62×54×66 Å

Solvent-accessible surface area (backbone atoms only — not comparable to full-atom values): 6178 Å² total; per-residue (Å²): 142,76,86,79,81,72,81,69,51,72,67,60,56,48,53,52,50,50,54,60,69,72,42,78,77,75,79,74,67,86,90,66,78,84,58,83,88,70,60,96,70,62,60,71,58,53,52,50,54,51,38,52,53,50,51,53,50,49,51,51,53,51,52,51,49,49,43,30,58,72,73,65,66,61,82,52,76,66,58,56,53,52,50,52,51,50,54,52,52,55,69,73,42,56,79,66,78,102

Organism: NCBI:txid1903189

Secondary structure (DSSP, 8-state):
---------HHHHHHHHHHHHSSPP-PPPTT-----SS----HHHHHHHHHHHHHHHHHHHHHHHHIIIIII----HHHHHHHHHHHHHHHH-GGGT-

pLDDT: mean 76.61, std 12.53, range [35.03, 94.0]

Sequence (98 aa):
MASSTTAVTPEQAQAALQTLLEGPAMSPPAGRIPNFHDPPNLDAFVALTIALCVAFGTLAVVLRMYTKVFILRALAWEDYVIVLAWVKWARANPQILF

Foldseek 3Di:
DDDPPDPQDVVNVVVVVVCVVPDPDPDPPPPDDDDPPDDDDPVVVVLVVVLVVLVVVVVVLVVVCCCCVPPVVDDDPVNVVVVVVNVVVCVVCVVSVD